Protein AF-A0A7J4AAB4-F1 (afdb_monomer_lite)

pLDDT: mean 94.84, std 7.82, range [54.94, 98.38]

Sequence (58 aa):
EIVGFKGNIKHDLTKPDGVPRKLLDVSKIKQLGWEPKIGLEEGIKRVYEWYVKVFQGV

Radius of gyration: 17.24 Å; chains: 1; bounding box: 32×37×39 Å

Secondary structure (DSSP, 8-state):
-TT---S-----TTSPP--S------HHHHHTT----S-HHHHHHHHHHHHHHHHS--

Structure (mmCIF, N/CA/C/O backbone):
data_AF-A0A7J4AAB4-F1
#
_entry.id   AF-A0A7J4AAB4-F1
#
loop_
_atom_site.group_PDB
_atom_site.id
_atom_site.type_symbol
_atom_site.label_atom_id
_atom_site.label_alt_id
_atom_site.label_comp_id
_atom_site.label_asym_id
_atom_site.label_entity_id
_atom_site.label_seq_id
_atom_site.pdbx_PDB_ins_code
_atom_site.Cartn_x
_atom_site.Cartn_y
_atom_site.Cartn_z
_atom_site.occupancy
_atom_site.B_iso_or_equiv
_atom_site.auth_seq_id
_atom_site.auth_comp_id
_atom_site.auth_asym_id
_atom_site.auth_atom_id
_atom_site.pdbx_PDB_model_num
ATOM 1 N N . GLU A 1 1 ? 0.865 1.211 -14.607 1.00 79.25 1 GLU A N 1
ATOM 2 C CA . GLU A 1 1 ? 0.742 2.618 -15.041 1.00 79.25 1 GLU A CA 1
ATOM 3 C C . GLU A 1 1 ? 1.882 3.485 -14.516 1.00 79.25 1 GLU A C 1
ATOM 5 O O . GLU A 1 1 ? 2.661 3.953 -15.331 1.00 79.25 1 GLU A O 1
ATOM 10 N N . ILE A 1 2 ? 2.065 3.576 -13.192 1.00 94.88 2 ILE A N 1
ATOM 11 C CA . ILE A 1 2 ? 3.089 4.399 -12.508 1.00 94.88 2 ILE A CA 1
ATOM 12 C C . ILE A 1 2 ? 4.499 4.313 -13.124 1.00 94.88 2 ILE A C 1
ATOM 14 O O . ILE A 1 2 ? 5.093 5.335 -13.439 1.00 94.88 2 ILE A O 1
ATOM 18 N N . VAL A 1 3 ? 5.026 3.101 -13.325 1.00 94.69 3 VAL A N 1
ATOM 19 C CA . VAL A 1 3 ? 6.397 2.887 -13.837 1.00 94.69 3 VAL A CA 1
ATOM 20 C C . VAL A 1 3 ? 6.470 2.683 -15.356 1.00 94.69 3 VAL A C 1
ATOM 22 O O . VAL A 1 3 ? 7.521 2.359 -15.893 1.00 94.69 3 VAL A O 1
ATOM 25 N N . GLY A 1 4 ? 5.343 2.780 -16.068 1.00 94.06 4 GLY A N 1
ATOM 26 C CA . GLY A 1 4 ? 5.300 2.587 -17.522 1.00 94.06 4 GLY A CA 1
ATOM 27 C C . GLY A 1 4 ? 5.503 1.150 -18.032 1.00 94.06 4 GLY A C 1
ATOM 28 O O . GLY A 1 4 ? 5.603 0.964 -19.241 1.00 94.06 4 GLY A O 1
ATOM 29 N N . PHE A 1 5 ? 5.525 0.128 -17.164 1.00 95.50 5 PHE A N 1
ATOM 30 C CA . PHE A 1 5 ? 5.711 -1.276 -17.567 1.00 95.50 5 PHE A CA 1
ATOM 31 C C . PHE A 1 5 ? 4.663 -1.739 -18.597 1.00 95.50 5 PHE A C 1
ATOM 33 O O . PHE A 1 5 ? 3.460 -1.577 -18.379 1.00 95.50 5 PHE A O 1
ATOM 40 N N . LYS A 1 6 ? 5.131 -2.325 -19.709 1.00 97.25 6 LYS A N 1
ATOM 41 C CA . LYS A 1 6 ? 4.303 -2.828 -20.826 1.00 97.25 6 LYS A CA 1
ATOM 42 C C . LYS A 1 6 ? 4.309 -4.354 -20.979 1.00 97.25 6 LYS A C 1
ATOM 44 O O . LYS A 1 6 ? 3.711 -4.869 -21.916 1.00 97.25 6 LYS A O 1
ATOM 49 N N . GLY A 1 7 ? 5.015 -5.072 -20.106 1.00 95.88 7 GLY A N 1
ATOM 50 C CA . GLY A 1 7 ? 5.054 -6.533 -20.133 1.00 95.88 7 GLY A CA 1
ATOM 51 C C . GLY A 1 7 ? 3.856 -7.176 -19.430 1.00 95.88 7 GLY A C 1
ATOM 52 O O . GLY A 1 7 ? 2.924 -6.501 -18.998 1.00 95.88 7 GLY A O 1
ATOM 53 N N . ASN A 1 8 ? 3.921 -8.499 -19.267 1.00 96.75 8 ASN A N 1
ATOM 54 C CA . ASN A 1 8 ? 2.890 -9.286 -18.590 1.00 96.75 8 ASN A CA 1
ATOM 55 C C . ASN A 1 8 ? 3.339 -9.682 -17.181 1.00 96.75 8 ASN A C 1
ATOM 57 O O . ASN A 1 8 ? 4.444 -10.198 -17.006 1.00 96.75 8 ASN A O 1
ATOM 61 N N . ILE A 1 9 ? 2.461 -9.502 -16.194 1.00 95.50 9 ILE A N 1
ATOM 62 C CA . ILE A 1 9 ? 2.647 -10.052 -14.848 1.00 95.50 9 ILE A CA 1
ATOM 63 C C . ILE A 1 9 ? 2.228 -11.526 -14.888 1.00 95.50 9 ILE A C 1
ATOM 65 O O . ILE A 1 9 ? 1.114 -11.842 -15.303 1.00 95.50 9 ILE A O 1
ATOM 69 N N . LYS A 1 10 ? 3.123 -12.434 -14.486 1.00 97.19 10 LYS A N 1
ATOM 70 C CA . LYS A 1 10 ? 2.852 -13.876 -14.393 1.00 97.19 10 LYS A CA 1
ATOM 71 C C . LYS A 1 10 ? 3.047 -14.342 -12.959 1.00 97.19 10 LYS A C 1
ATOM 73 O O . LYS A 1 10 ? 4.021 -13.953 -12.322 1.00 97.19 10 LYS A O 1
ATOM 78 N N . HIS A 1 11 ? 2.134 -15.173 -12.469 1.00 96.44 11 HIS A N 1
ATOM 79 C CA . HIS A 1 11 ? 2.227 -15.782 -11.145 1.00 96.44 11 HIS A CA 1
ATOM 80 C C . HI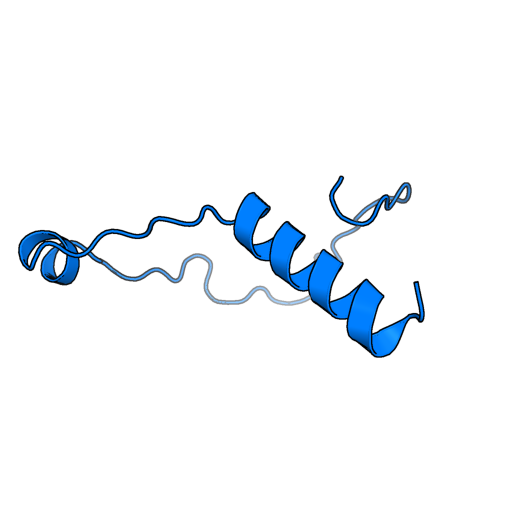S A 1 11 ? 2.663 -17.243 -11.294 1.00 96.44 11 HIS A C 1
ATOM 82 O O . HIS A 1 11 ? 2.087 -17.978 -12.096 1.00 96.44 11 HIS A O 1
ATOM 88 N N . ASP A 1 12 ? 3.677 -17.659 -10.535 1.00 97.50 12 ASP A N 1
ATOM 89 C CA . ASP A 1 12 ? 4.075 -19.064 -10.423 1.00 97.50 12 ASP A CA 1
ATOM 90 C C . ASP A 1 12 ? 3.264 -19.733 -9.306 1.00 97.50 12 ASP A C 1
ATOM 92 O O . ASP A 1 12 ? 3.597 -19.628 -8.127 1.00 97.50 12 ASP A O 1
ATOM 96 N N . LEU A 1 13 ? 2.189 -20.422 -9.693 1.00 96.94 13 LEU A N 1
ATOM 97 C CA . LEU A 1 13 ? 1.270 -21.089 -8.765 1.00 96.94 13 LEU A CA 1
ATOM 98 C C . LEU A 1 13 ? 1.823 -22.406 -8.193 1.00 96.94 13 LEU A C 1
ATOM 100 O O . LEU A 1 13 ? 1.129 -23.087 -7.445 1.00 96.94 13 LEU A O 1
ATOM 104 N N . THR A 1 14 ? 3.059 -22.791 -8.534 1.00 97.88 14 THR A N 1
ATOM 105 C CA . THR A 1 14 ? 3.723 -23.952 -7.915 1.00 97.88 14 THR A CA 1
ATOM 106 C C . THR A 1 14 ? 4.315 -23.628 -6.543 1.00 97.88 14 THR A C 1
ATOM 108 O O . THR A 1 14 ? 4.756 -24.530 -5.828 1.00 97.88 14 THR A O 1
ATOM 111 N N . LYS A 1 15 ? 4.363 -22.344 -6.170 1.00 97.50 15 LYS A N 1
ATOM 112 C CA . LYS A 1 15 ? 4.908 -21.877 -4.893 1.00 97.50 15 LYS A CA 1
ATOM 113 C C . LYS A 1 15 ? 3.805 -21.752 -3.841 1.00 97.50 15 LYS A C 1
ATOM 115 O O . LYS A 1 15 ? 2.676 -21.419 -4.189 1.00 97.50 15 LYS A O 1
ATOM 120 N N . PRO A 1 16 ? 4.115 -22.020 -2.560 1.00 96.50 16 PRO A N 1
ATOM 121 C CA . PRO A 1 16 ? 3.139 -21.873 -1.494 1.00 96.50 16 PRO A CA 1
ATOM 122 C C . PRO A 1 16 ? 2.775 -20.400 -1.295 1.00 96.50 16 PRO A C 1
ATOM 124 O O . PRO A 1 16 ? 3.651 -19.533 -1.265 1.00 96.50 16 PRO A O 1
ATOM 127 N N . ASP A 1 17 ? 1.487 -20.142 -1.097 1.00 96.62 17 ASP A N 1
ATOM 128 C CA . ASP A 1 17 ? 0.996 -18.831 -0.695 1.00 96.62 17 ASP A CA 1
ATOM 129 C C . ASP A 1 17 ? 1.245 -18.563 0.795 1.00 96.62 17 ASP A C 1
ATOM 131 O O . ASP A 1 17 ? 1.370 -19.468 1.625 1.00 96.62 17 ASP A O 1
ATOM 135 N N . GLY A 1 18 ? 1.299 -17.277 1.141 1.00 95.38 18 GLY A N 1
ATOM 136 C CA . GLY A 1 18 ? 1.290 -16.827 2.528 1.00 95.38 18 GLY A CA 1
ATOM 137 C C . GLY A 1 18 ? -0.112 -16.849 3.148 1.00 95.38 18 GLY A C 1
ATOM 138 O O . GLY A 1 18 ? -1.061 -17.425 2.625 1.00 95.38 18 GLY A O 1
ATOM 139 N N . VAL A 1 19 ? -0.264 -16.158 4.281 1.00 94.88 19 VAL A N 1
ATOM 140 C CA . VAL A 1 19 ? -1.583 -15.957 4.901 1.00 94.88 19 VAL A CA 1
ATOM 141 C C . VAL A 1 19 ? -2.492 -15.192 3.921 1.00 94.88 19 VAL A C 1
ATOM 143 O O . VAL A 1 19 ? -2.127 -14.073 3.553 1.00 94.88 19 VAL A O 1
ATOM 146 N N . PRO A 1 20 ? -3.682 -15.715 3.554 1.00 94.44 20 PRO A N 1
ATOM 147 C CA . PRO A 1 20 ? -4.518 -15.132 2.496 1.00 94.44 20 PRO A CA 1
ATOM 148 C C . PRO A 1 20 ? -4.945 -13.684 2.745 1.00 94.44 20 PRO A C 1
ATOM 150 O O . PRO A 1 20 ? -5.211 -12.930 1.812 1.00 94.44 20 PRO A O 1
ATOM 153 N N . ARG A 1 21 ? -5.049 -13.284 4.018 1.00 96.94 21 ARG A N 1
ATOM 154 C CA . ARG A 1 21 ? -5.494 -11.948 4.398 1.00 96.94 21 ARG A CA 1
ATOM 155 C C . ARG A 1 21 ? -4.855 -11.506 5.710 1.00 96.94 21 ARG A C 1
ATOM 157 O O . ARG A 1 21 ? -5.045 -12.130 6.749 1.00 96.94 21 ARG A O 1
ATOM 164 N N . LYS A 1 22 ? -4.134 -10.386 5.659 1.00 95.81 22 LYS A N 1
ATOM 165 C CA . LYS A 1 22 ? -3.548 -9.714 6.823 1.00 95.81 22 LYS A CA 1
ATOM 166 C C . LYS A 1 22 ? -3.874 -8.224 6.743 1.00 95.81 22 LYS A C 1
ATOM 168 O O . LYS A 1 22 ? -3.394 -7.537 5.850 1.00 95.81 22 LYS A O 1
ATOM 173 N N . LEU A 1 23 ? -4.712 -7.747 7.657 1.00 97.00 23 LEU A N 1
ATOM 174 C CA . LEU A 1 23 ? -5.130 -6.349 7.764 1.00 97.00 23 LEU A CA 1
ATOM 175 C C . LEU A 1 23 ? -5.214 -5.935 9.228 1.00 97.00 23 LEU A C 1
ATOM 177 O O . LEU A 1 23 ? -5.362 -6.781 10.108 1.00 97.00 23 LEU A O 1
ATOM 181 N N . LEU A 1 24 ? -5.162 -4.629 9.458 1.00 97.19 24 LEU A N 1
ATOM 182 C CA . LEU A 1 24 ? -5.398 -4.023 10.760 1.00 97.19 24 LEU A CA 1
ATOM 183 C C . LEU A 1 24 ? -6.806 -3.427 10.801 1.00 97.19 24 LEU A C 1
ATOM 185 O O . LEU A 1 24 ? -7.253 -2.823 9.825 1.00 97.19 24 LEU A O 1
ATOM 189 N N . ASP A 1 25 ? -7.475 -3.560 11.944 1.00 97.50 25 ASP A N 1
ATOM 190 C CA . ASP A 1 25 ? -8.621 -2.717 12.271 1.00 97.50 25 ASP A CA 1
ATOM 191 C C . ASP A 1 25 ? -8.106 -1.346 12.733 1.00 97.50 25 ASP A C 1
ATOM 193 O O . ASP A 1 25 ? -7.360 -1.235 13.708 1.00 97.50 25 ASP A O 1
ATOM 197 N N . VAL A 1 26 ? -8.492 -0.297 12.010 1.00 97.31 26 VAL A N 1
ATOM 198 C CA . VAL A 1 26 ? -8.079 1.088 12.277 1.00 97.31 26 VAL A CA 1
ATOM 199 C C . VAL A 1 26 ? -9.175 1.911 12.961 1.00 97.31 26 VAL A C 1
ATOM 201 O O . VAL A 1 26 ? -9.033 3.123 13.109 1.00 97.31 26 VAL A O 1
ATOM 204 N N . SER A 1 27 ? -10.266 1.287 13.410 1.00 98.06 27 SER A N 1
ATOM 205 C CA . SER A 1 27 ? -11.406 1.985 14.022 1.00 98.06 27 SER A CA 1
ATOM 206 C C . SER A 1 27 ? -10.991 2.817 15.236 1.00 98.06 27 SER A C 1
ATOM 208 O O . SER A 1 27 ? -11.413 3.963 15.374 1.00 98.06 27 SER A O 1
ATOM 210 N N . LYS A 1 28 ? -10.088 2.293 16.075 1.00 98.06 28 LYS A N 1
ATOM 211 C CA . LYS A 1 28 ? -9.604 2.998 17.271 1.00 98.06 28 LYS A CA 1
ATOM 212 C C . LYS A 1 28 ? -8.848 4.285 16.932 1.00 98.06 28 LYS A C 1
ATOM 214 O O . LYS A 1 28 ? -9.099 5.312 17.546 1.00 98.06 28 LYS A O 1
ATOM 219 N N . ILE A 1 29 ? -7.939 4.250 15.956 1.00 98.12 29 ILE A N 1
ATOM 220 C CA . ILE A 1 29 ? -7.163 5.441 15.575 1.00 98.12 29 ILE A CA 1
ATOM 221 C C . ILE A 1 29 ? -8.036 6.476 14.845 1.00 98.12 29 ILE A C 1
ATOM 223 O O . ILE A 1 29 ? -7.851 7.675 15.045 1.00 98.12 29 ILE A O 1
ATOM 227 N N . LYS A 1 30 ? -9.061 6.023 14.111 1.00 98.31 30 LYS A N 1
ATOM 228 C CA . LYS A 1 30 ? -10.089 6.896 13.526 1.00 98.31 30 LYS A CA 1
ATOM 229 C C . LYS A 1 30 ? -10.916 7.636 14.571 1.00 98.31 30 LYS A C 1
ATOM 231 O O . LYS A 1 30 ? -11.126 8.835 14.439 1.00 98.31 30 LYS A O 1
ATOM 236 N N . GLN A 1 31 ? -11.323 6.957 15.644 1.00 98.38 31 GLN A N 1
ATOM 237 C CA . GLN A 1 31 ? -12.034 7.593 16.763 1.00 98.38 31 GLN A CA 1
ATOM 238 C C . GLN A 1 31 ? -11.198 8.667 17.472 1.00 98.38 31 GLN A C 1
ATOM 240 O O . GLN A 1 31 ? -11.758 9.593 18.049 1.00 98.38 31 GLN A O 1
ATOM 245 N N . LEU A 1 32 ? -9.867 8.577 17.397 1.00 98.38 32 LEU A N 1
ATOM 246 C CA . LEU A 1 32 ? -8.948 9.599 17.906 1.00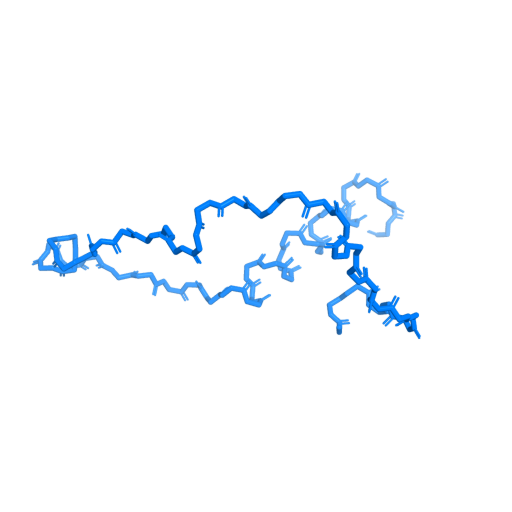 98.38 32 LEU A CA 1
ATOM 247 C C . LEU A 1 32 ? -8.754 10.779 16.932 1.00 98.38 32 LEU A C 1
ATOM 249 O O . LEU A 1 32 ? -7.911 11.638 17.174 1.00 98.38 32 LEU A O 1
ATOM 253 N N . GLY A 1 33 ? -9.513 10.830 15.833 1.00 98.31 33 GLY A N 1
ATOM 254 C CA . GLY A 1 33 ? -9.493 11.922 14.858 1.00 98.31 33 GLY A CA 1
ATOM 255 C C . GLY A 1 33 ? -8.414 11.802 13.780 1.00 98.31 33 GLY A C 1
ATOM 256 O O . GLY A 1 33 ? -8.223 12.736 13.002 1.00 98.31 33 GLY A O 1
ATOM 257 N N . TRP A 1 34 ? -7.696 10.678 13.712 1.00 98.06 34 TRP A N 1
ATOM 258 C CA . TRP A 1 34 ? -6.724 10.435 12.650 1.00 98.06 34 TRP A CA 1
ATOM 259 C C . TRP A 1 34 ? -7.336 9.615 11.517 1.00 98.06 34 TRP A C 1
ATOM 261 O O . TRP A 1 34 ? -7.945 8.575 11.746 1.00 98.06 34 TRP A O 1
ATOM 271 N N . GLU A 1 35 ? -7.091 10.024 10.275 1.00 97.44 35 GLU A N 1
ATOM 272 C CA . GLU A 1 35 ? -7.489 9.266 9.090 1.00 97.44 35 GLU A CA 1
ATOM 273 C C . GLU A 1 35 ? -6.354 9.207 8.059 1.00 97.44 35 GLU A C 1
ATOM 275 O O . GLU A 1 35 ? -5.591 10.174 7.927 1.00 97.44 35 GLU A O 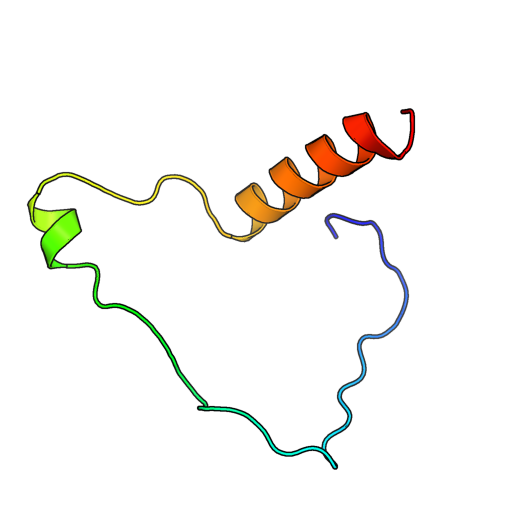1
ATOM 280 N N . PRO A 1 36 ? -6.225 8.096 7.303 1.00 96.88 36 PRO A N 1
ATOM 281 C CA . PRO A 1 36 ? -5.257 8.011 6.221 1.00 96.88 36 PRO A CA 1
ATOM 282 C C . PRO A 1 36 ? -5.656 8.969 5.097 1.00 96.88 36 PRO A C 1
ATOM 284 O O . PRO A 1 36 ? -6.785 8.941 4.614 1.00 96.88 36 PRO A O 1
ATOM 287 N N . LYS A 1 37 ? -4.710 9.803 4.663 1.00 97.62 37 LYS A N 1
ATOM 288 C CA . LYS A 1 37 ? -4.946 10.821 3.626 1.00 97.62 37 LYS A CA 1
ATOM 289 C C . LYS A 1 37 ? -4.387 10.455 2.255 1.00 97.62 37 LYS A C 1
ATOM 291 O O . LYS A 1 37 ? -4.721 11.111 1.282 1.00 97.62 37 LYS A O 1
ATOM 296 N N . ILE A 1 38 ? -3.507 9.457 2.197 1.00 97.88 38 ILE A N 1
ATOM 297 C CA . ILE A 1 38 ? -2.777 9.073 0.987 1.00 97.88 38 ILE A CA 1
ATOM 298 C C . ILE A 1 38 ? -3.261 7.690 0.567 1.00 97.88 38 ILE A C 1
ATOM 300 O O . ILE A 1 38 ? -3.166 6.735 1.343 1.00 97.88 38 ILE A O 1
ATOM 304 N N . GLY A 1 39 ? -3.788 7.590 -0.652 1.00 97.69 39 GLY A N 1
ATOM 305 C CA . GLY A 1 39 ? -4.188 6.316 -1.248 1.00 97.69 39 GLY A CA 1
ATOM 306 C C . GLY A 1 39 ? -2.982 5.469 -1.662 1.00 97.69 39 GLY A C 1
ATOM 307 O O . GLY A 1 39 ? -1.873 5.978 -1.814 1.00 97.69 39 GLY A O 1
ATOM 308 N N . LEU A 1 40 ? -3.191 4.167 -1.884 1.00 97.06 40 LEU A N 1
ATOM 309 C CA . LEU A 1 40 ? -2.102 3.254 -2.256 1.00 97.06 40 LEU A CA 1
ATOM 310 C C . LEU A 1 40 ? -1.400 3.687 -3.552 1.00 97.06 40 LEU A C 1
ATOM 312 O O . LEU A 1 40 ? -0.178 3.784 -3.586 1.00 97.06 40 LEU A O 1
ATOM 316 N N . GLU A 1 41 ? -2.168 3.973 -4.602 1.00 97.44 41 GLU A N 1
ATOM 317 C CA . GLU A 1 41 ? -1.626 4.378 -5.902 1.00 97.44 41 GLU A CA 1
ATOM 318 C C . GLU A 1 41 ? -0.831 5.686 -5.813 1.00 97.44 41 GLU A C 1
ATOM 320 O O . GLU A 1 41 ? 0.302 5.766 -6.286 1.00 97.44 41 GLU A O 1
ATOM 325 N N . GLU A 1 42 ? -1.397 6.688 -5.135 1.00 98.00 42 GLU A N 1
ATOM 326 C CA . GLU A 1 42 ? -0.745 7.973 -4.893 1.00 98.00 42 GLU A CA 1
ATOM 327 C C . GLU A 1 42 ? 0.567 7.799 -4.116 1.00 98.00 42 GLU A C 1
ATOM 329 O O . GLU A 1 42 ? 1.592 8.373 -4.486 1.00 98.00 42 GLU A O 1
ATOM 334 N N . GLY A 1 43 ? 0.554 6.981 -3.060 1.00 98.06 43 GLY A N 1
ATOM 335 C CA . GLY A 1 43 ? 1.741 6.671 -2.272 1.00 98.06 43 GLY A CA 1
ATOM 336 C C . GLY A 1 43 ? 2.837 6.012 -3.109 1.00 98.06 43 GLY A C 1
ATOM 337 O O . GLY A 1 43 ? 3.982 6.462 -3.075 1.00 98.06 43 GLY A O 1
ATOM 338 N N . ILE A 1 44 ? 2.489 4.994 -3.906 1.00 97.88 44 ILE A N 1
ATOM 339 C CA . ILE A 1 44 ? 3.442 4.312 -4.798 1.00 97.88 44 ILE A CA 1
ATOM 340 C C . ILE A 1 44 ? 4.017 5.299 -5.821 1.00 97.88 44 ILE A C 1
ATOM 342 O O . ILE A 1 44 ? 5.228 5.306 -6.040 1.00 97.88 44 ILE A O 1
ATOM 346 N N . LYS A 1 45 ? 3.181 6.161 -6.414 1.00 98.00 45 LYS A N 1
ATOM 347 C CA . LYS A 1 45 ? 3.619 7.167 -7.389 1.00 98.00 45 LYS A CA 1
ATOM 348 C C . LYS A 1 45 ? 4.631 8.140 -6.786 1.00 98.00 45 LYS A C 1
ATOM 350 O O . LYS A 1 45 ? 5.713 8.290 -7.345 1.00 98.00 45 LYS A O 1
ATOM 355 N N . ARG A 1 46 ? 4.329 8.721 -5.620 1.00 97.50 46 ARG A N 1
ATOM 356 C CA . ARG A 1 46 ? 5.230 9.656 -4.917 1.00 97.50 46 ARG A CA 1
ATOM 357 C C . ARG A 1 46 ? 6.588 9.023 -4.605 1.00 97.50 46 ARG A C 1
ATOM 359 O O . ARG A 1 46 ? 7.624 9.661 -4.778 1.00 97.50 46 ARG A O 1
ATOM 366 N N . VAL A 1 47 ? 6.591 7.768 -4.150 1.00 97.31 47 VAL A N 1
ATOM 367 C CA . VAL A 1 47 ? 7.834 7.037 -3.849 1.00 97.31 47 VAL A CA 1
ATOM 368 C C . VAL A 1 47 ? 8.626 6.754 -5.122 1.00 97.31 47 VAL A C 1
ATOM 370 O O . VAL A 1 47 ? 9.844 6.917 -5.128 1.00 97.31 47 VAL A O 1
ATOM 373 N N . TYR A 1 48 ? 7.953 6.361 -6.204 1.00 96.69 48 TYR A N 1
ATOM 374 C CA . TYR A 1 48 ? 8.612 6.113 -7.481 1.00 96.69 48 TYR A CA 1
ATOM 375 C C . TYR A 1 48 ? 9.244 7.387 -8.060 1.00 96.69 48 TYR A C 1
ATOM 377 O O . TYR A 1 48 ? 10.406 7.366 -8.454 1.00 96.69 48 TYR A O 1
ATOM 385 N N . GLU A 1 49 ? 8.521 8.508 -8.041 1.00 96.06 49 GLU A N 1
ATOM 386 C CA . GLU A 1 49 ? 9.029 9.816 -8.475 1.00 96.06 49 GLU A CA 1
ATOM 387 C C . GLU A 1 49 ? 10.261 10.243 -7.669 1.00 96.06 49 GLU A C 1
ATOM 389 O O . GLU A 1 49 ? 11.270 10.662 -8.239 1.00 96.06 49 GLU A O 1
ATOM 394 N N . TRP A 1 50 ? 10.209 10.084 -6.342 1.00 97.06 50 TRP A N 1
ATOM 395 C CA .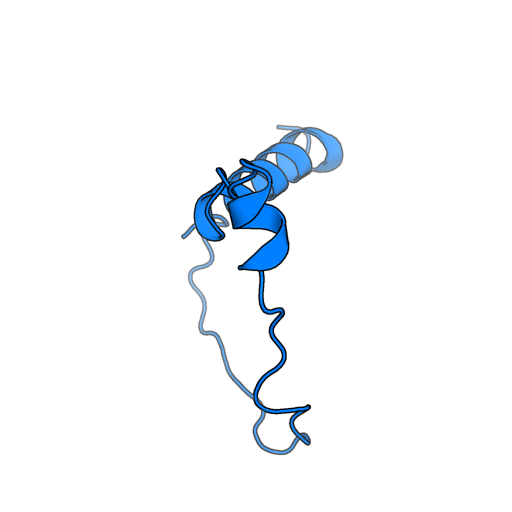 TRP A 1 50 ? 11.363 10.327 -5.480 1.00 97.06 50 TRP A CA 1
ATOM 396 C C . TRP A 1 50 ? 12.552 9.433 -5.853 1.00 97.06 50 TRP A C 1
ATOM 398 O O . TRP A 1 50 ? 13.671 9.928 -5.982 1.00 97.06 50 TRP A O 1
ATOM 408 N N . TYR A 1 51 ? 12.320 8.134 -6.060 1.00 96.38 51 TYR A N 1
ATOM 409 C CA . TYR A 1 51 ? 13.373 7.179 -6.402 1.00 96.38 51 TYR A CA 1
ATOM 410 C C . TYR A 1 51 ? 14.071 7.546 -7.718 1.00 96.38 51 TYR A C 1
ATOM 412 O O . TYR A 1 51 ? 15.300 7.578 -7.767 1.00 96.38 51 TYR A O 1
ATOM 420 N N . VAL A 1 52 ? 13.306 7.876 -8.762 1.00 95.62 52 VAL A N 1
ATOM 421 C CA . VAL A 1 52 ? 13.852 8.291 -10.065 1.00 95.62 52 VAL A CA 1
ATOM 422 C C . VAL A 1 52 ? 14.709 9.549 -9.917 1.00 95.62 52 VAL A C 1
ATOM 424 O O . VAL A 1 52 ? 15.849 9.569 -10.381 1.00 95.62 52 VAL A O 1
ATOM 427 N N . LYS A 1 53 ? 14.207 10.556 -9.193 1.00 96.00 53 LYS A N 1
ATOM 428 C CA . LYS A 1 53 ? 14.925 11.815 -8.960 1.00 96.00 53 LYS A CA 1
ATOM 429 C C . LYS A 1 53 ? 16.242 11.620 -8.204 1.00 96.00 53 LYS A C 1
ATOM 431 O O . LYS A 1 53 ? 17.231 12.281 -8.497 1.00 96.00 53 LYS A O 1
ATOM 436 N N . VAL A 1 54 ? 16.258 10.746 -7.196 1.00 96.50 54 VAL A N 1
ATO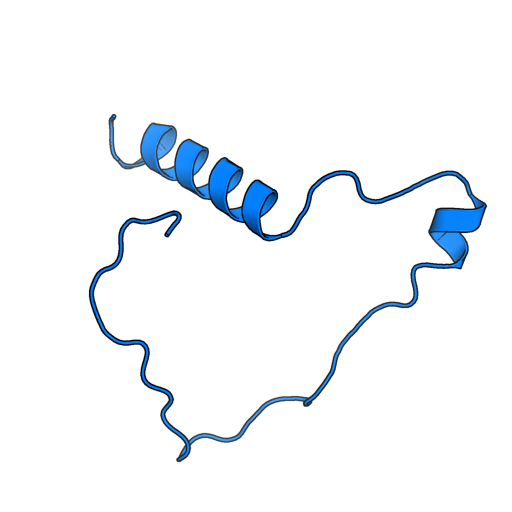M 437 C CA . VAL A 1 54 ? 17.439 10.559 -6.336 1.00 96.50 54 VAL A CA 1
ATOM 438 C C . VAL A 1 54 ? 18.462 9.606 -6.953 1.00 96.50 54 VAL A C 1
ATOM 440 O O . VAL A 1 54 ? 19.660 9.836 -6.806 1.00 96.50 54 VAL A O 1
ATOM 443 N N . PHE A 1 55 ? 18.018 8.544 -7.628 1.00 90.88 55 PHE A N 1
ATOM 444 C CA . PHE A 1 55 ? 18.897 7.434 -8.017 1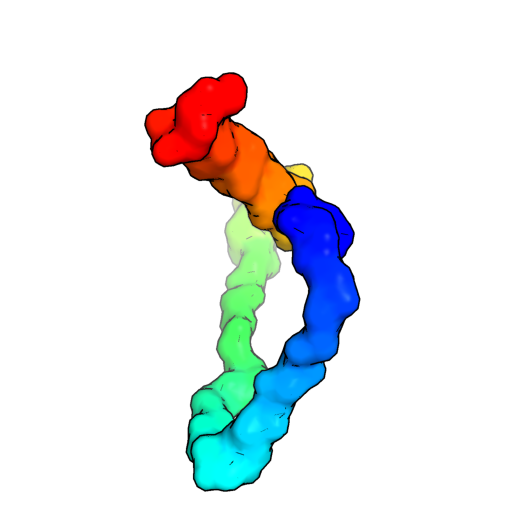.00 90.88 55 PHE A CA 1
ATOM 445 C C . PHE A 1 55 ? 19.027 7.211 -9.523 1.00 90.88 55 PHE A C 1
ATOM 447 O O . PHE A 1 55 ? 19.953 6.517 -9.934 1.00 90.88 55 PHE A O 1
ATOM 454 N N . GLN A 1 56 ? 18.136 7.766 -10.349 1.00 77.75 56 GLN A N 1
ATOM 455 C CA . GLN A 1 56 ? 18.191 7.601 -11.809 1.00 77.75 56 GLN A CA 1
ATOM 456 C C . GLN A 1 56 ? 18.595 8.876 -12.560 1.00 77.75 56 GLN A C 1
ATOM 458 O O . GLN A 1 56 ? 18.705 8.841 -13.782 1.00 77.75 56 GLN A O 1
ATOM 463 N N . GLY A 1 57 ? 18.905 9.963 -11.843 1.00 61.47 57 GLY A N 1
ATOM 464 C CA . GLY A 1 57 ? 19.570 11.141 -12.407 1.00 61.47 57 GLY A CA 1
ATOM 465 C C . GLY A 1 57 ? 18.730 11.947 -13.400 1.00 61.47 57 GLY A C 1
ATOM 466 O O . GLY A 1 57 ? 19.307 12.581 -14.282 1.00 61.47 57 GLY A O 1
ATOM 467 N N . VAL A 1 58 ? 17.399 11.913 -13.267 1.00 54.94 58 VAL A N 1
ATOM 468 C CA . VAL A 1 58 ? 16.471 12.797 -13.997 1.00 54.94 58 VAL A CA 1
ATOM 469 C C . VAL A 1 58 ? 16.057 13.967 -13.114 1.00 54.94 58 VAL A C 1
ATOM 471 O O . VAL A 1 58 ? 15.692 13.714 -11.941 1.00 54.94 58 VAL A O 1
#

Foldseek 3Di:
DLVPDDDDDDDDPVDDDDDPDDDDDCVVVVVVVDDDDADPVRVVNVVVVVCCVPPVVD